Protein AF-A0A2D6XAK8-F1 (afdb_monomer_lite)

Radius of gyration: 12.28 Å; chains: 1; bounding box: 27×38×21 Å

Sequence (67 aa):
MIRTPEEQQRMMEINERMVNKTVRVVEGRTSSWVGKVTEVIDHENFFVKRNKDSEAQTVNMFNIRSF

Structure (mmCIF, N/CA/C/O backbone):
data_AF-A0A2D6XAK8-F1
#
_entry.id   AF-A0A2D6XAK8-F1
#
loop_
_atom_site.group_PDB
_atom_site.id
_atom_site.type_symbol
_atom_site.label_atom_id
_atom_site.label_alt_id
_atom_site.label_comp_id
_atom_site.label_asym_id
_atom_site.label_entity_id
_atom_site.label_seq_id
_atom_site.pdbx_PDB_ins_code
_atom_site.Cartn_x
_atom_site.Cartn_y
_atom_site.Cartn_z
_atom_site.occupancy
_atom_site.B_iso_or_equiv
_atom_site.auth_seq_id
_atom_site.auth_comp_id
_atom_site.auth_asym_id
_atom_site.auth_atom_id
_atom_site.pdbx_PDB_model_num
ATOM 1 N N . MET A 1 1 ? -2.221 23.975 -0.655 1.00 55.97 1 MET A N 1
ATOM 2 C CA . MET A 1 1 ? -3.489 23.700 0.054 1.00 55.97 1 MET A CA 1
ATOM 3 C C . MET A 1 1 ? -3.219 22.602 1.059 1.00 55.97 1 MET A C 1
ATOM 5 O O . MET A 1 1 ? -2.752 21.548 0.652 1.00 55.97 1 MET A O 1
ATOM 9 N N . ILE A 1 2 ? -3.427 22.872 2.345 1.00 66.88 2 ILE A N 1
ATOM 10 C CA . ILE A 1 2 ? -3.396 21.843 3.389 1.00 66.88 2 ILE A CA 1
ATOM 11 C C . ILE A 1 2 ? -4.797 21.223 3.400 1.00 66.88 2 ILE A C 1
ATOM 13 O O . ILE A 1 2 ? -5.771 21.971 3.462 1.00 66.88 2 ILE A O 1
ATOM 17 N N . ARG A 1 3 ? -4.897 19.896 3.262 1.00 75.62 3 ARG A N 1
ATOM 18 C CA . ARG A 1 3 ? -6.185 19.185 3.310 1.00 75.62 3 ARG A CA 1
ATOM 19 C C . ARG A 1 3 ? -6.804 19.347 4.693 1.00 75.62 3 ARG A C 1
ATOM 21 O O . ARG A 1 3 ? -6.096 19.249 5.696 1.00 75.62 3 ARG A O 1
ATOM 28 N N . THR A 1 4 ? -8.106 19.577 4.738 1.00 89.19 4 THR A N 1
ATOM 29 C CA . THR A 1 4 ? -8.866 19.641 5.987 1.00 89.19 4 THR A CA 1
ATOM 30 C C . THR A 1 4 ? -8.920 18.260 6.659 1.00 89.19 4 THR A C 1
ATOM 32 O O . THR A 1 4 ? -8.793 17.239 5.975 1.00 89.19 4 THR A O 1
ATOM 35 N N . PRO A 1 5 ? -9.123 18.186 7.988 1.00 86.69 5 PRO A N 1
ATOM 36 C CA . PRO A 1 5 ? -9.253 16.906 8.692 1.00 86.69 5 PRO A CA 1
ATOM 37 C C . PRO A 1 5 ? -10.347 15.999 8.106 1.00 86.69 5 PRO A C 1
ATOM 39 O O . PRO A 1 5 ? -10.160 14.791 7.985 1.00 86.69 5 PRO A O 1
ATOM 42 N N . GLU A 1 6 ? -11.460 16.586 7.664 1.00 87.94 6 GLU A N 1
ATOM 43 C CA . GLU A 1 6 ? -12.575 15.860 7.045 1.00 87.94 6 GLU A CA 1
ATOM 44 C C . GLU A 1 6 ? -12.176 15.204 5.716 1.00 87.94 6 GLU A C 1
ATOM 46 O O . GLU A 1 6 ? -12.550 14.064 5.437 1.00 87.94 6 GLU A O 1
ATOM 51 N N . GLU A 1 7 ? -11.386 15.898 4.894 1.00 88.38 7 GLU A N 1
ATOM 52 C CA . GLU A 1 7 ? -10.868 15.347 3.639 1.00 88.38 7 GLU A CA 1
ATOM 53 C C . GLU A 1 7 ? -9.886 14.203 3.896 1.00 88.38 7 GLU A C 1
ATOM 55 O O . GLU A 1 7 ? -9.955 13.179 3.218 1.00 88.38 7 GLU A O 1
ATOM 60 N N . GLN A 1 8 ? -9.010 14.340 4.896 1.00 87.31 8 GLN A N 1
ATOM 61 C CA . GLN A 1 8 ? -8.077 13.275 5.278 1.00 87.31 8 GLN A CA 1
ATOM 62 C C . GLN A 1 8 ? -8.820 12.014 5.731 1.00 87.31 8 GLN A C 1
ATOM 64 O O . GLN A 1 8 ? -8.453 10.909 5.330 1.00 87.31 8 GLN A O 1
ATOM 69 N N . GLN A 1 9 ? -9.903 12.172 6.493 1.00 88.81 9 GLN A N 1
ATOM 70 C CA . GLN A 1 9 ? -10.706 11.046 6.958 1.00 88.81 9 GLN A CA 1
ATOM 71 C C . GLN A 1 9 ? -11.426 10.327 5.810 1.00 88.81 9 GLN A C 1
ATOM 73 O O . GLN A 1 9 ? -11.359 9.103 5.713 1.00 88.81 9 GLN A O 1
ATOM 78 N N . ARG A 1 10 ? -12.017 11.069 4.864 1.00 89.88 10 ARG A N 1
ATOM 79 C CA . ARG A 1 10 ? -12.604 10.464 3.652 1.00 89.88 10 ARG A CA 1
ATOM 80 C C . ARG A 1 10 ? -11.562 9.727 2.812 1.00 89.88 10 ARG A C 1
ATOM 82 O O . ARG A 1 10 ? -11.853 8.6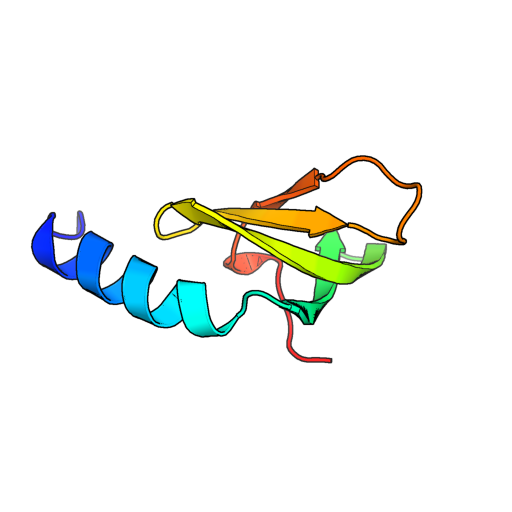77 2.245 1.00 89.88 10 ARG A O 1
ATOM 89 N N . MET A 1 11 ? -10.347 10.266 2.716 1.00 88.69 11 MET A N 1
ATOM 90 C CA . MET A 1 11 ? -9.253 9.598 2.009 1.00 88.69 11 MET A CA 1
ATOM 91 C C . MET A 1 11 ? -8.831 8.306 2.713 1.00 88.69 11 MET A C 1
ATOM 93 O O . MET A 1 11 ? -8.597 7.314 2.028 1.00 88.69 11 MET A O 1
ATOM 97 N N . MET A 1 12 ? -8.804 8.273 4.049 1.00 90.50 12 MET A N 1
ATOM 98 C CA . MET A 1 12 ? -8.581 7.035 4.800 1.00 90.50 12 MET A CA 1
ATOM 99 C C . MET A 1 12 ? -9.647 5.974 4.505 1.00 90.50 12 MET A C 1
ATOM 101 O O . MET A 1 12 ? -9.288 4.854 4.157 1.00 90.50 12 MET A O 1
ATOM 105 N N . GLU A 1 13 ? -10.936 6.322 4.540 1.00 91.00 13 GLU A N 1
ATOM 106 C CA . GLU A 1 13 ? -12.028 5.3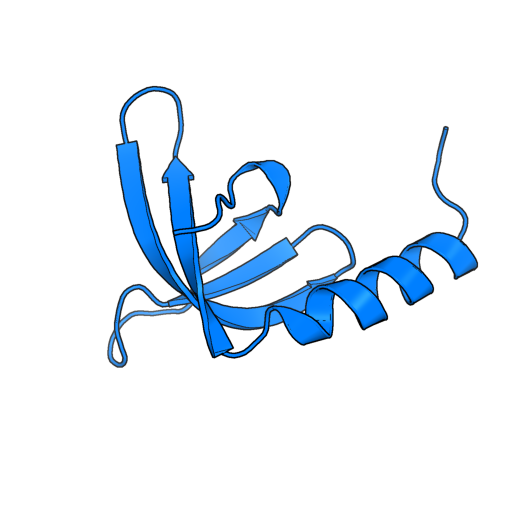80 4.225 1.00 91.00 13 GLU A CA 1
ATOM 107 C C . GLU A 1 13 ? -11.915 4.802 2.801 1.00 91.00 13 GLU A C 1
ATOM 109 O O . GLU A 1 13 ? -12.222 3.634 2.543 1.00 91.00 13 GLU A O 1
ATOM 114 N N . ILE A 1 14 ? -11.455 5.613 1.844 1.00 89.69 14 ILE A N 1
ATOM 115 C CA . ILE A 1 14 ? -11.179 5.155 0.477 1.00 89.69 14 ILE A CA 1
ATOM 116 C C . ILE A 1 14 ? -9.955 4.233 0.461 1.00 89.69 14 ILE A C 1
ATOM 118 O O . ILE A 1 14 ? -9.993 3.173 -0.172 1.00 89.69 14 ILE A O 1
ATOM 122 N N . ASN A 1 15 ? -8.886 4.613 1.162 1.00 90.69 15 ASN A N 1
ATOM 123 C CA . ASN A 1 15 ? -7.647 3.849 1.263 1.00 90.69 15 ASN A CA 1
ATOM 124 C C . ASN A 1 15 ? -7.867 2.483 1.924 1.00 90.69 15 ASN A C 1
ATOM 126 O O . ASN A 1 15 ? -7.239 1.510 1.513 1.00 90.69 15 ASN A O 1
ATOM 130 N N . GLU A 1 16 ? -8.792 2.355 2.878 1.00 92.31 16 GLU A N 1
ATOM 131 C CA . GLU A 1 16 ? -9.127 1.069 3.507 1.00 92.31 16 GLU A CA 1
ATOM 132 C C . GLU A 1 16 ? -9.605 0.028 2.485 1.00 92.31 16 GLU A C 1
ATOM 134 O O . GLU A 1 16 ? -9.325 -1.164 2.618 1.00 92.31 16 GLU A O 1
ATOM 139 N N .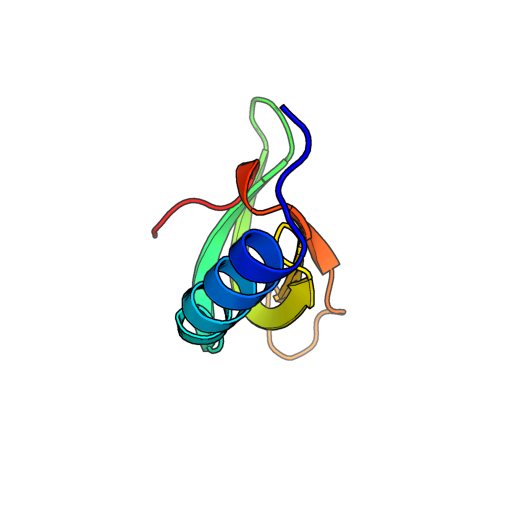 ARG A 1 17 ? -10.212 0.463 1.372 1.00 91.88 17 ARG A N 1
ATOM 140 C CA . ARG A 1 17 ? -10.601 -0.423 0.257 1.00 91.88 17 ARG A CA 1
ATOM 141 C C . ARG A 1 17 ? -9.409 -0.989 -0.521 1.00 91.88 17 ARG A C 1
ATOM 143 O O . ARG A 1 17 ? -9.602 -1.816 -1.418 1.00 91.88 17 ARG A O 1
ATOM 150 N N . MET A 1 18 ? -8.194 -0.515 -0.247 1.00 90.75 18 MET A N 1
ATOM 151 C CA . MET A 1 18 ? -6.949 -1.043 -0.808 1.00 90.75 18 MET A CA 1
ATOM 152 C C . MET A 1 18 ? -6.364 -2.169 0.040 1.00 90.75 18 MET A C 1
ATOM 154 O O . MET A 1 18 ? -5.547 -2.931 -0.476 1.00 90.75 18 MET A O 1
ATOM 158 N N . VAL A 1 19 ? -6.794 -2.324 1.296 1.00 93.81 19 VAL A N 1
ATOM 159 C CA . VAL A 1 19 ? -6.350 -3.424 2.157 1.00 93.81 19 VAL A CA 1
ATOM 160 C C . VAL A 1 19 ? -6.670 -4.757 1.485 1.00 93.81 19 VAL A C 1
ATOM 162 O O . VAL A 1 19 ? -7.715 -4.948 0.866 1.00 93.81 19 VAL A O 1
ATOM 165 N N . ASN A 1 20 ? -5.729 -5.688 1.581 1.00 93.69 20 ASN A N 1
ATOM 166 C CA . ASN A 1 20 ? -5.711 -6.975 0.901 1.00 93.69 20 ASN A CA 1
ATOM 167 C C . ASN A 1 20 ? -5.539 -6.959 -0.627 1.00 93.69 20 ASN A C 1
ATOM 169 O O . ASN A 1 20 ? -5.500 -8.041 -1.221 1.00 93.69 20 ASN A O 1
ATOM 173 N N . LYS A 1 21 ? -5.370 -5.805 -1.277 1.00 93.56 21 LYS A N 1
ATOM 174 C CA . LYS A 1 21 ? -5.065 -5.770 -2.712 1.00 93.56 21 LYS A CA 1
ATOM 175 C C . LYS A 1 21 ? -3.578 -5.959 -2.979 1.00 93.56 21 LYS A C 1
ATOM 177 O O . LYS A 1 21 ? -2.726 -5.487 -2.225 1.00 93.56 21 LYS A O 1
ATOM 182 N N . THR A 1 22 ? -3.282 -6.638 -4.083 1.00 94.88 22 THR A N 1
ATOM 183 C CA . THR A 1 22 ? -1.931 -6.712 -4.642 1.00 94.88 22 THR A CA 1
ATOM 184 C C . THR A 1 22 ? -1.650 -5.439 -5.428 1.00 94.88 22 THR A C 1
ATOM 186 O O . THR A 1 22 ? -2.464 -5.012 -6.244 1.00 94.88 22 THR A O 1
ATOM 189 N N . VAL A 1 23 ? -0.498 -4.835 -5.178 1.00 94.12 23 VAL A N 1
ATOM 190 C CA . VAL A 1 23 ? -0.058 -3.582 -5.782 1.00 94.12 23 VAL A CA 1
ATOM 191 C C . VAL A 1 23 ? 1.388 -3.692 -6.243 1.00 94.12 23 VAL A C 1
ATOM 193 O O . VAL A 1 23 ? 2.172 -4.478 -5.705 1.00 94.12 23 VAL A O 1
ATOM 196 N N . ARG A 1 24 ? 1.760 -2.873 -7.226 1.00 94.88 24 ARG A N 1
ATOM 197 C CA . ARG A 1 24 ? 3.162 -2.650 -7.580 1.00 94.88 24 ARG A CA 1
ATOM 198 C C . ARG A 1 24 ? 3.662 -1.401 -6.860 1.00 94.88 24 ARG A C 1
ATOM 200 O O . ARG A 1 24 ? 3.105 -0.323 -7.039 1.00 94.88 24 ARG A O 1
ATOM 207 N N . VAL A 1 25 ? 4.714 -1.550 -6.071 1.00 94.44 25 VAL A N 1
ATOM 208 C CA . VAL A 1 25 ? 5.408 -0.466 -5.375 1.00 94.44 25 VAL A CA 1
ATOM 209 C C . VAL A 1 25 ? 6.613 -0.042 -6.202 1.00 94.44 25 VAL A C 1
ATOM 211 O O . VAL A 1 25 ? 7.399 -0.888 -6.619 1.00 94.44 25 VAL A O 1
ATOM 214 N N . VAL A 1 26 ? 6.755 1.256 -6.454 1.00 93.94 26 VAL A N 1
ATOM 215 C CA . VAL A 1 26 ? 7.852 1.846 -7.231 1.00 93.94 26 VAL A CA 1
ATOM 216 C C . VAL A 1 26 ? 8.836 2.537 -6.286 1.00 93.94 26 VAL A C 1
ATOM 218 O O . VAL A 1 26 ? 8.487 3.501 -5.610 1.00 93.94 26 VAL A O 1
ATOM 221 N N . GLU A 1 27 ? 10.077 2.060 -6.260 1.00 88.12 27 GLU A N 1
ATOM 222 C CA . GLU A 1 27 ? 11.183 2.613 -5.475 1.00 88.12 27 GLU A CA 1
ATOM 223 C C . GLU A 1 27 ? 12.154 3.333 -6.425 1.00 88.12 27 GLU A C 1
ATOM 225 O O . GLU A 1 27 ? 13.124 2.772 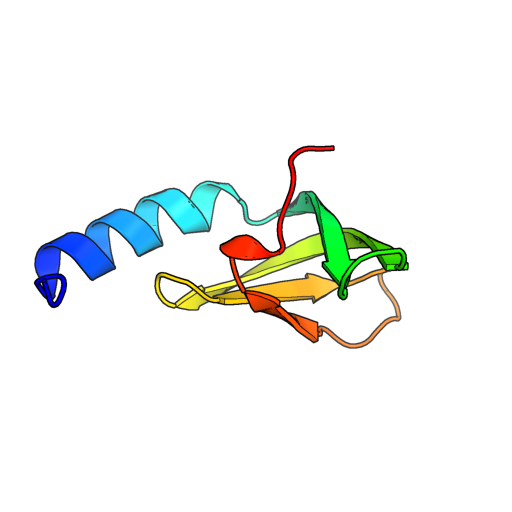-6.935 1.00 88.12 27 GLU A O 1
ATOM 230 N N . GLY A 1 28 ? 11.878 4.603 -6.718 1.00 82.81 28 GLY A N 1
ATOM 231 C CA . GLY A 1 28 ? 12.705 5.404 -7.625 1.00 82.81 28 GLY A CA 1
ATOM 232 C C . GLY A 1 28 ? 12.432 5.138 -9.112 1.00 82.81 28 GLY A C 1
ATOM 233 O O . GLY A 1 28 ? 11.321 4.799 -9.503 1.00 82.81 28 GLY A O 1
ATOM 234 N N . ARG A 1 29 ? 13.429 5.375 -9.980 1.00 78.88 29 ARG A N 1
ATOM 235 C CA . ARG A 1 29 ? 13.223 5.389 -11.447 1.00 78.88 29 ARG A CA 1
ATOM 236 C C . ARG A 1 29 ? 13.190 4.007 -12.103 1.00 78.88 29 ARG A C 1
ATOM 238 O O . ARG A 1 29 ? 12.621 3.882 -13.181 1.00 78.88 29 ARG A O 1
ATOM 245 N N . THR A 1 30 ? 13.821 3.002 -11.501 1.00 80.75 30 THR A N 1
ATOM 246 C CA . THR A 1 30 ? 14.038 1.691 -12.142 1.00 80.75 30 THR A CA 1
ATOM 247 C C . THR A 1 30 ? 13.694 0.497 -11.258 1.00 80.75 30 THR A C 1
ATOM 249 O O . THR A 1 30 ? 13.532 -0.599 -11.787 1.00 80.75 30 THR A O 1
ATOM 252 N N . SER A 1 31 ? 13.552 0.680 -9.940 1.00 90.00 31 SER A N 1
ATOM 253 C CA . SER A 1 31 ? 13.183 -0.406 -9.034 1.00 90.00 31 SER A CA 1
ATOM 254 C C . SER A 1 31 ? 11.681 -0.401 -8.785 1.00 90.00 31 SER A C 1
ATOM 256 O O . SER A 1 31 ? 11.073 0.631 -8.497 1.00 90.00 31 SER A O 1
ATOM 258 N N . SER A 1 32 ? 11.067 -1.572 -8.897 1.00 93.56 32 SER A N 1
ATOM 259 C CA . SER A 1 32 ? 9.707 -1.794 -8.428 1.00 93.56 32 SER A CA 1
ATOM 260 C C . SER A 1 32 ? 9.550 -3.231 -7.964 1.00 93.56 32 SER A C 1
ATOM 262 O O . SER A 1 32 ? 10.249 -4.128 -8.435 1.00 93.56 32 SER A O 1
ATOM 264 N N . TRP A 1 33 ? 8.626 -3.454 -7.044 1.00 93.25 33 TRP A N 1
ATOM 265 C CA . TRP A 1 33 ? 8.315 -4.773 -6.519 1.00 93.25 33 TRP A CA 1
ATOM 266 C C . TRP A 1 33 ? 6.811 -4.929 -6.336 1.00 93.25 33 TRP A C 1
ATOM 268 O O . TRP A 1 33 ? 6.066 -3.953 -6.291 1.00 93.25 33 TRP A O 1
ATOM 278 N N . VAL A 1 34 ? 6.346 -6.172 -6.278 1.00 94.44 34 VAL A N 1
ATOM 279 C CA . VAL A 1 34 ? 4.926 -6.485 -6.097 1.00 94.44 34 VAL A CA 1
ATOM 280 C C . VAL A 1 34 ? 4.701 -6.924 -4.663 1.00 94.44 34 VAL A C 1
ATOM 282 O O . VAL A 1 34 ? 5.464 -7.728 -4.128 1.00 94.44 34 VAL A O 1
ATOM 285 N N . GLY A 1 35 ? 3.667 -6.376 -4.042 1.00 94.69 35 GLY A N 1
ATOM 286 C CA . GLY A 1 35 ? 3.311 -6.670 -2.667 1.00 94.69 35 GLY A CA 1
ATOM 287 C C . GLY A 1 35 ? 1.821 -6.579 -2.428 1.00 94.69 35 GLY A C 1
ATOM 288 O O . GLY A 1 35 ? 1.058 -6.171 -3.298 1.00 94.69 35 GLY A O 1
ATOM 289 N N . LYS A 1 36 ? 1.401 -6.959 -1.230 1.00 95.56 36 LYS A N 1
ATOM 290 C CA . LYS A 1 36 ? 0.017 -6.888 -0.781 1.00 95.56 36 LYS A CA 1
ATOM 291 C C . LYS A 1 36 ? -0.109 -5.837 0.312 1.00 95.56 36 LYS A C 1
ATOM 293 O O . LYS A 1 36 ? 0.656 -5.865 1.275 1.00 95.56 36 LYS A O 1
ATOM 298 N N . VAL A 1 37 ? -1.078 -4.937 0.168 1.00 95.38 37 VAL A N 1
ATOM 299 C CA . VAL A 1 37 ? -1.418 -3.961 1.211 1.00 95.38 37 VAL A CA 1
ATOM 300 C C . VAL A 1 37 ? -2.024 -4.714 2.391 1.00 95.38 37 VAL A C 1
ATOM 302 O O . VAL A 1 37 ? -3.000 -5.451 2.226 1.00 95.38 37 VAL A O 1
ATOM 305 N N . THR A 1 38 ? -1.445 -4.554 3.574 1.00 95.00 38 THR A N 1
ATOM 306 C CA . THR A 1 38 ? -1.931 -5.186 4.805 1.00 95.00 38 THR A CA 1
ATOM 307 C C . THR A 1 38 ? -2.722 -4.227 5.675 1.00 95.00 38 THR A C 1
ATOM 309 O O . THR A 1 38 ? -3.654 -4.667 6.334 1.00 95.00 38 THR A O 1
ATOM 312 N N . GLU A 1 39 ? -2.378 -2.940 5.663 1.00 94.44 39 GLU A N 1
ATOM 313 C CA . GLU A 1 39 ? -2.980 -1.938 6.543 1.00 94.44 39 GLU A CA 1
ATOM 314 C C . GLU A 1 39 ? -2.789 -0.527 5.968 1.00 94.44 39 GLU A C 1
ATOM 316 O O . GLU A 1 39 ? -1.857 -0.280 5.197 1.00 94.44 39 GLU A O 1
ATOM 321 N N . VAL A 1 40 ? -3.688 0.385 6.335 1.00 94.12 40 VAL A N 1
ATOM 322 C CA . VAL A 1 40 ? -3.590 1.821 6.051 1.00 94.12 40 VAL A CA 1
ATOM 323 C C . VAL A 1 40 ? -3.091 2.506 7.313 1.00 94.12 40 VAL A C 1
ATOM 325 O O . VAL A 1 40 ? -3.712 2.370 8.360 1.00 94.12 40 VAL A O 1
ATOM 328 N N . ILE A 1 41 ? -1.980 3.230 7.214 1.00 93.69 41 ILE A N 1
ATOM 329 C CA . ILE A 1 41 ? -1.407 3.954 8.355 1.00 93.69 41 ILE A CA 1
ATOM 330 C C . ILE A 1 41 ? -2.082 5.318 8.471 1.00 93.69 41 ILE A C 1
ATOM 332 O O . ILE A 1 41 ? -2.491 5.735 9.550 1.00 93.69 41 ILE A O 1
ATOM 336 N N . ASP A 1 42 ? -2.200 6.010 7.338 1.00 92.06 42 ASP A N 1
ATOM 337 C CA . ASP A 1 42 ? -2.823 7.322 7.238 1.00 92.06 42 ASP A CA 1
ATOM 338 C C . ASP A 1 42 ? -3.359 7.565 5.813 1.00 92.06 42 ASP A C 1
ATOM 340 O O . ASP A 1 42 ? -3.418 6.670 4.963 1.00 92.06 42 ASP A O 1
ATOM 344 N N . HIS A 1 43 ? -3.786 8.795 5.537 1.00 89.88 43 HIS A N 1
ATOM 345 C CA . HIS A 1 43 ? -4.359 9.173 4.248 1.00 89.88 43 HIS A CA 1
ATOM 346 C C . HIS A 1 43 ? -3.375 9.116 3.059 1.00 89.88 43 HIS A C 1
ATOM 348 O O . HIS A 1 43 ? -3.828 9.193 1.917 1.00 89.88 43 HIS A O 1
ATOM 354 N N . GLU A 1 44 ? -2.069 8.952 3.290 1.00 92.69 44 GLU A N 1
ATOM 355 C CA . GLU A 1 44 ? -1.031 8.845 2.258 1.00 92.69 44 GLU A CA 1
ATOM 356 C C . GLU A 1 44 ? -0.153 7.594 2.380 1.00 92.69 44 GLU A C 1
ATOM 358 O O . GLU A 1 44 ? 0.512 7.250 1.408 1.00 92.69 44 GLU A O 1
ATOM 363 N N . ASN A 1 45 ? -0.120 6.900 3.515 1.00 94.75 45 ASN A N 1
ATOM 364 C CA . ASN A 1 45 ? 0.819 5.813 3.778 1.00 94.75 45 ASN A CA 1
ATOM 365 C C . ASN A 1 45 ? 0.118 4.481 4.071 1.00 94.75 45 ASN A C 1
ATOM 367 O O . ASN A 1 45 ? -0.894 4.404 4.769 1.00 94.75 45 ASN A O 1
ATOM 371 N N . PHE A 1 46 ? 0.720 3.406 3.568 1.00 95.06 46 PHE A N 1
ATOM 372 C CA . PHE A 1 46 ? 0.241 2.034 3.686 1.00 95.06 46 PHE A CA 1
ATOM 373 C C . PHE A 1 46 ? 1.340 1.115 4.203 1.00 95.06 46 PHE A C 1
ATOM 375 O O . PHE A 1 46 ? 2.510 1.300 3.874 1.00 95.06 46 PHE A O 1
ATOM 382 N N . PHE A 1 47 ? 0.958 0.055 4.906 1.00 95.75 47 PHE A N 1
ATOM 383 C CA . PHE A 1 47 ? 1.828 -1.096 5.100 1.00 95.75 47 PHE A CA 1
ATOM 384 C C . PHE A 1 47 ? 1.652 -2.087 3.954 1.00 95.75 47 PHE A C 1
ATOM 386 O O . PHE A 1 47 ? 0.543 -2.547 3.669 1.00 95.75 47 PHE A O 1
ATOM 393 N N . VAL A 1 48 ? 2.758 -2.436 3.299 1.00 95.44 48 VAL A N 1
ATOM 394 C CA . VAL A 1 48 ? 2.788 -3.387 2.186 1.00 95.44 48 VAL A CA 1
ATOM 395 C C . VAL A 1 48 ? 3.796 -4.489 2.484 1.00 95.44 48 VAL A C 1
ATOM 397 O O . VAL A 1 48 ? 4.944 -4.220 2.830 1.00 95.44 48 VAL A O 1
ATOM 400 N N . LYS A 1 49 ? 3.380 -5.746 2.317 1.00 95.81 49 LYS A N 1
ATOM 401 C CA . LYS A 1 49 ? 4.255 -6.921 2.434 1.00 95.81 49 LYS A CA 1
ATOM 402 C C . LYS A 1 49 ? 4.563 -7.508 1.063 1.00 95.81 49 LYS A C 1
ATOM 404 O O . LYS A 1 49 ? 3.653 -7.685 0.255 1.00 95.81 49 LYS A O 1
ATOM 409 N N . ARG A 1 50 ? 5.825 -7.860 0.803 1.00 92.81 50 ARG A N 1
ATOM 410 C CA . ARG A 1 50 ? 6.249 -8.549 -0.437 1.00 92.81 50 ARG A CA 1
ATOM 411 C C . ARG A 1 50 ? 5.696 -9.973 -0.496 1.00 92.81 50 ARG A C 1
ATOM 413 O O . ARG A 1 50 ? 5.207 -10.422 -1.525 1.00 92.81 50 ARG A O 1
ATOM 420 N N . ASN A 1 51 ? 5.754 -10.674 0.626 1.00 91.19 51 ASN A N 1
ATOM 421 C CA . ASN A 1 51 ? 5.241 -12.026 0.824 1.00 91.19 51 ASN A CA 1
ATOM 422 C C . ASN A 1 51 ? 4.804 -12.209 2.294 1.00 91.19 51 ASN A C 1
ATOM 424 O O . ASN A 1 51 ? 4.920 -11.286 3.102 1.00 91.19 51 ASN A O 1
ATOM 428 N N . LYS A 1 52 ? 4.250 -13.376 2.647 1.00 85.12 52 LYS A N 1
ATOM 429 C CA . LYS A 1 52 ? 3.709 -13.622 3.999 1.00 85.12 52 LYS A CA 1
ATOM 430 C C . LYS A 1 52 ? 4.771 -13.502 5.100 1.00 85.12 52 LYS A C 1
ATOM 432 O O . LYS A 1 52 ? 4.445 -13.017 6.181 1.00 85.12 52 LYS A O 1
ATOM 437 N N . ASP A 1 53 ? 6.005 -13.882 4.785 1.00 89.56 53 ASP A N 1
ATOM 438 C CA . ASP A 1 53 ? 7.124 -13.950 5.731 1.00 89.56 53 ASP A CA 1
ATOM 439 C C . ASP A 1 53 ? 7.951 -12.654 5.784 1.00 89.56 53 ASP A C 1
ATOM 441 O O . ASP A 1 53 ? 8.753 -12.466 6.692 1.00 89.56 53 ASP A O 1
ATOM 445 N N . SER A 1 54 ? 7.753 -11.735 4.832 1.00 91.00 54 SER A N 1
ATOM 446 C CA . SER A 1 54 ? 8.417 -10.431 4.835 1.00 91.00 54 SER A CA 1
ATOM 447 C C . SER A 1 54 ? 7.840 -9.492 5.888 1.00 91.00 54 SER A C 1
ATOM 449 O O . SER A 1 54 ? 6.628 -9.464 6.146 1.00 91.00 54 SER A O 1
ATOM 451 N N . GLU A 1 55 ? 8.718 -8.656 6.431 1.00 92.81 55 GLU A N 1
ATOM 452 C CA . GLU A 1 55 ? 8.319 -7.496 7.214 1.00 92.81 55 GLU A CA 1
ATOM 453 C C . GLU A 1 55 ? 7.487 -6.530 6.363 1.00 92.81 55 GLU A C 1
ATOM 455 O O . GLU A 1 55 ? 7.686 -6.390 5.151 1.00 92.81 55 GLU A O 1
ATOM 460 N N . ALA A 1 56 ? 6.516 -5.885 7.007 1.00 93.56 56 ALA A N 1
ATOM 461 C CA . ALA A 1 56 ? 5.727 -4.850 6.360 1.00 93.56 56 ALA A CA 1
ATOM 462 C C . ALA A 1 56 ? 6.590 -3.606 6.152 1.00 93.56 56 ALA A C 1
ATOM 464 O O . ALA A 1 56 ? 7.285 -3.164 7.063 1.00 93.56 56 ALA A O 1
ATOM 465 N N . GLN A 1 57 ? 6.519 -3.034 4.956 1.00 94.56 57 GLN A N 1
ATOM 466 C CA . GLN A 1 57 ? 7.185 -1.781 4.636 1.00 94.56 57 GLN A CA 1
ATOM 467 C C . GLN A 1 57 ? 6.157 -0.664 4.551 1.00 94.56 57 GLN A C 1
ATOM 469 O O . GLN A 1 57 ? 5.084 -0.847 3.969 1.00 94.56 57 GLN A O 1
ATOM 474 N N . THR A 1 58 ? 6.499 0.492 5.112 1.00 95.75 58 THR A N 1
ATOM 475 C CA . THR A 1 58 ? 5.718 1.714 4.939 1.00 95.75 58 THR A CA 1
ATOM 476 C C . THR A 1 58 ? 5.934 2.248 3.531 1.00 95.75 58 THR A C 1
ATOM 478 O O . THR A 1 58 ? 7.055 2.572 3.140 1.00 95.75 58 THR A O 1
ATOM 481 N N . VAL A 1 59 ? 4.854 2.346 2.766 1.00 94.62 59 VAL A N 1
ATOM 482 C CA . VAL A 1 59 ? 4.864 2.790 1.376 1.00 94.62 59 VAL A CA 1
ATOM 483 C C . VAL A 1 59 ? 3.873 3.928 1.207 1.00 94.62 59 VAL A C 1
ATOM 485 O O . VAL A 1 59 ? 2.698 3.806 1.546 1.00 94.62 59 VAL A O 1
ATOM 488 N N . ASN A 1 60 ? 4.346 5.026 0.626 1.00 94.19 60 ASN A N 1
ATOM 489 C CA . ASN A 1 60 ? 3.495 6.150 0.281 1.00 94.19 60 ASN A CA 1
ATOM 490 C C . ASN A 1 60 ? 2.638 5.841 -0.963 1.00 94.19 60 ASN A C 1
ATOM 492 O O . ASN A 1 60 ? 3.106 5.229 -1.926 1.00 94.19 60 ASN A O 1
ATOM 496 N N . MET A 1 61 ? 1.398 6.318 -0.976 1.00 91.69 61 MET A N 1
ATOM 497 C CA . MET A 1 61 ? 0.418 6.123 -2.038 1.00 91.69 61 MET A CA 1
ATOM 498 C C . MET A 1 61 ? 0.911 6.571 -3.412 1.00 91.69 61 MET A C 1
ATOM 500 O O . MET A 1 61 ? 0.581 5.948 -4.419 1.00 91.69 61 MET A O 1
ATOM 504 N N . PHE A 1 62 ? 1.761 7.599 -3.473 1.00 91.81 62 PHE A N 1
ATOM 505 C CA . PHE A 1 62 ? 2.326 8.093 -4.728 1.00 91.81 62 PHE A CA 1
ATOM 506 C C . PHE A 1 62 ? 3.312 7.107 -5.366 1.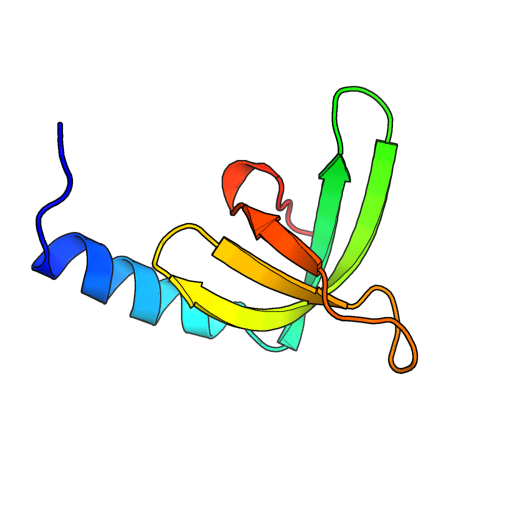00 91.81 62 PHE A C 1
ATOM 508 O O . PHE A 1 62 ? 3.564 7.189 -6.573 1.00 91.81 62 PHE A O 1
ATOM 515 N N . ASN A 1 63 ? 3.799 6.129 -4.600 1.00 93.38 63 ASN A N 1
ATOM 516 C CA . ASN A 1 63 ? 4.655 5.041 -5.069 1.00 93.38 63 ASN A CA 1
ATOM 517 C C . ASN A 1 63 ? 3.867 3.764 -5.396 1.00 93.38 63 ASN A C 1
ATOM 519 O O . ASN A 1 63 ? 4.449 2.801 -5.891 1.00 93.38 63 ASN A O 1
ATOM 523 N N . ILE A 1 64 ? 2.554 3.741 -5.156 1.00 91.75 64 ILE A N 1
ATOM 524 C CA . ILE A 1 64 ? 1.690 2.593 -5.431 1.00 91.75 64 ILE A CA 1
ATOM 525 C C . ILE A 1 64 ? 1.107 2.706 -6.841 1.00 91.75 64 ILE A C 1
ATOM 527 O O . ILE A 1 64 ? 0.621 3.755 -7.268 1.00 91.75 64 ILE A O 1
ATOM 531 N N . ARG A 1 65 ? 1.155 1.610 -7.595 1.00 91.19 65 ARG A N 1
ATOM 532 C CA . ARG A 1 65 ? 0.507 1.455 -8.899 1.00 91.19 65 ARG A CA 1
ATOM 533 C C . ARG A 1 65 ? -0.408 0.239 -8.862 1.00 91.19 65 ARG A C 1
ATOM 535 O O . ARG A 1 65 ? -0.095 -0.762 -8.212 1.00 91.19 65 ARG A O 1
ATOM 542 N N . SER A 1 66 ? -1.534 0.334 -9.566 1.00 83.81 66 SER A N 1
ATOM 543 C CA . SER A 1 66 ? -2.373 -0.831 -9.836 1.00 83.81 66 SER A CA 1
ATOM 544 C C . SER A 1 66 ? -1.536 -1.889 -10.550 1.00 83.81 66 SER A C 1
ATOM 546 O O . SER A 1 66 ? -0.751 -1.552 -11.442 1.00 83.81 66 SER A O 1
ATOM 548 N N . PHE A 1 67 ? -1.673 -3.138 -10.112 1.00 69.38 67 PHE A N 1
ATOM 549 C CA . PHE A 1 67 ? -1.133 -4.273 -10.845 1.00 69.38 67 PHE A CA 1
ATOM 550 C C . PHE A 1 67 ? -1.973 -4.536 -12.097 1.00 69.38 67 PHE A C 1
ATOM 552 O O . PHE A 1 67 ? -3.212 -4.377 -12.000 1.00 69.38 67 PHE A O 1
#

Foldseek 3Di:
DDDDPVRFVVLQVVVQVQAQPWWWFADPDPDIAIWGFHADPTSFWTFTARDPPGDTDIGGPVRTDHD

Secondary structure (DSSP, 8-state):
-PPPHHHHHHHHHHHHTTTT-EEEEEETTTEEEEEEEEEE-SSSEEEEESSTTSPPEEEEGGGEEE-

pLDDT: mean 90.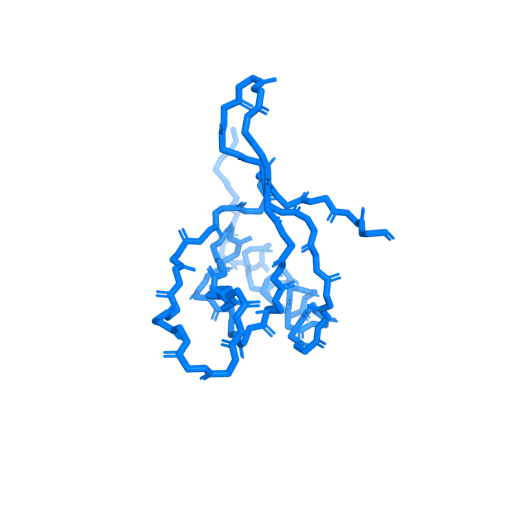15, std 7.05, range [55.97, 95.81]